Protein AF-A0A317VK35-F1 (afdb_monomer_lite)

pLDDT: mean 78.0, std 14.58, range [47.41, 94.94]

InterPro domains:
  IPR008253 Marvel domain [PF01284] (1-88)

Sequence (114 aa):
MLFVACWTAFIATPYLALAPVFFPQFAHRIVIPAVEVITMIFWFAGFIALAVFLPPTEACHWSRCSALQAAVVFGAFEWVLFLVTSVFAVLGISRTRSSSSTKPTHNDHTHVGV

Secondary structure (DSSP, 8-state):
-HHHHHHIIIIIHHHHHHHHHH-TTTIIIIIHHHHHHHHHHHHHHHHHHHHHTPPPGGG--SHHHHHHHHHHHHHHHHHHHHHHHHHHHHHHHHHHHHHHTT------------

Radius of gyration: 22.68 Å; chains: 1; bounding box: 63×23×73 Å

Organism: Aspergillus eucalypticola (strain CBS 122712 / IBT 29274) (NCBI:txid1448314)

Foldseek 3Di:
DVVLVCCCPVPVVVLLVCLVVPDVDPSLQPVNLVSLVVSLVCLVVVLVVLVVVQDDPVVQPDPVNVVSVVVSVVSVVVSVVSVVVSVVSVVVNVVVVVVVVPDDPPPPPDDDDD

Structure (mmCIF, N/CA/C/O backbone):
data_AF-A0A317VK35-F1
#
_entry.id   AF-A0A317VK35-F1
#
loop_
_atom_site.group_PDB
_atom_site.id
_atom_site.type_symbol
_atom_site.label_atom_id
_atom_site.label_alt_id
_atom_site.label_comp_id
_atom_site.label_asym_id
_atom_site.label_entity_id
_atom_site.label_seq_id
_atom_site.pdbx_PDB_ins_code
_atom_site.Cartn_x
_atom_site.Cartn_y
_atom_site.Cartn_z
_atom_site.occupancy
_atom_site.B_iso_or_equiv
_atom_site.auth_seq_id
_atom_site.auth_comp_id
_atom_site.auth_asym_id
_atom_site.auth_atom_id
_atom_site.pdbx_PDB_model_num
ATOM 1 N N . MET A 1 1 ? 5.606 4.430 -8.171 1.00 80.12 1 MET A N 1
ATOM 2 C CA . MET A 1 1 ? 5.132 4.292 -6.777 1.00 80.12 1 MET A CA 1
ATOM 3 C C . MET A 1 1 ? 5.445 5.482 -5.878 1.00 80.12 1 MET A C 1
ATOM 5 O O . MET A 1 1 ? 4.965 5.472 -4.760 1.00 80.12 1 MET A O 1
ATOM 9 N N . LEU A 1 2 ? 6.177 6.520 -6.317 1.00 87.88 2 LEU A N 1
ATOM 10 C CA . LEU A 1 2 ? 6.575 7.615 -5.415 1.00 87.88 2 LEU A CA 1
ATOM 11 C C . LEU A 1 2 ? 5.404 8.288 -4.694 1.00 87.88 2 LEU A C 1
ATOM 13 O O . LEU A 1 2 ? 5.456 8.434 -3.482 1.00 87.88 2 LEU A O 1
ATOM 17 N N . PHE A 1 3 ? 4.330 8.631 -5.411 1.00 89.38 3 PHE A N 1
ATOM 18 C CA . PHE A 1 3 ? 3.133 9.195 -4.783 1.00 89.38 3 PHE A CA 1
ATOM 19 C C . PHE A 1 3 ? 2.560 8.272 -3.696 1.00 89.38 3 PHE A C 1
ATOM 21 O O . PHE A 1 3 ? 2.326 8.718 -2.580 1.00 89.38 3 PHE A O 1
ATOM 28 N N . VAL A 1 4 ? 2.397 6.980 -4.001 1.00 90.31 4 VAL A N 1
ATOM 29 C CA . VAL A 1 4 ? 1.846 5.983 -3.069 1.00 90.31 4 VAL A CA 1
ATOM 30 C C . VAL A 1 4 ? 2.771 5.771 -1.867 1.00 90.31 4 VAL A C 1
ATOM 32 O O . VAL A 1 4 ? 2.303 5.682 -0.734 1.00 90.31 4 VAL A O 1
ATOM 35 N N . ALA A 1 5 ? 4.086 5.762 -2.089 1.00 89.00 5 ALA A N 1
ATOM 36 C CA . ALA A 1 5 ? 5.084 5.658 -1.032 1.00 89.00 5 ALA A CA 1
ATOM 37 C C . ALA A 1 5 ? 5.060 6.890 -0.113 1.00 89.00 5 ALA A C 1
ATOM 39 O O . ALA A 1 5 ? 5.010 6.734 1.103 1.00 89.00 5 ALA A O 1
ATOM 40 N N . CYS A 1 6 ? 5.013 8.106 -0.670 1.00 92.81 6 CYS A N 1
ATOM 41 C CA . CYS A 1 6 ? 4.893 9.341 0.109 1.00 92.81 6 CYS A CA 1
ATOM 42 C C . CYS A 1 6 ? 3.564 9.406 0.870 1.00 92.81 6 CYS A C 1
ATOM 44 O O . CYS A 1 6 ? 3.557 9.736 2.052 1.00 92.81 6 CYS A O 1
ATOM 46 N N . TRP A 1 7 ? 2.451 9.049 0.225 1.00 91.56 7 TRP A N 1
ATOM 47 C CA . TRP A 1 7 ? 1.150 8.921 0.880 1.00 91.56 7 TRP A CA 1
ATOM 48 C C . TRP A 1 7 ? 1.233 7.967 2.073 1.00 91.56 7 TRP A C 1
ATOM 50 O O . TRP A 1 7 ? 0.817 8.304 3.178 1.00 91.56 7 TRP A O 1
ATOM 60 N N . THR A 1 8 ? 1.829 6.792 1.874 1.00 89.50 8 THR A N 1
ATOM 61 C CA . THR A 1 8 ? 1.939 5.790 2.934 1.00 89.50 8 THR A CA 1
ATOM 62 C C . THR A 1 8 ? 2.828 6.296 4.072 1.00 89.50 8 THR A C 1
ATOM 64 O O . THR A 1 8 ? 2.412 6.264 5.223 1.00 89.50 8 THR A O 1
ATOM 67 N N . ALA A 1 9 ? 4.008 6.838 3.765 1.00 89.06 9 ALA A N 1
ATOM 68 C CA . ALA A 1 9 ? 4.984 7.277 4.762 1.00 89.06 9 ALA A CA 1
ATOM 69 C C . ALA A 1 9 ? 4.532 8.498 5.579 1.00 89.06 9 ALA A C 1
ATOM 71 O O . ALA A 1 9 ? 4.708 8.516 6.795 1.00 89.06 9 ALA A O 1
ATOM 72 N N . PHE A 1 10 ? 3.956 9.512 4.927 1.00 88.75 10 PHE A N 1
ATOM 73 C CA . PHE A 1 10 ? 3.637 10.795 5.564 1.00 88.75 10 PHE A CA 1
ATOM 74 C C . PHE A 1 10 ? 2.184 10.930 6.004 1.00 88.75 10 PHE A C 1
ATOM 76 O O . PHE A 1 10 ? 1.888 11.794 6.824 1.00 88.75 10 PHE A O 1
ATOM 83 N N . ILE A 1 11 ? 1.274 10.122 5.458 1.00 87.50 11 ILE A N 1
ATOM 84 C CA . ILE A 1 11 ? -0.150 10.193 5.788 1.00 87.50 11 ILE A CA 1
ATOM 85 C C . ILE A 1 11 ? -0.559 8.889 6.463 1.00 87.50 11 ILE A C 1
ATOM 87 O O . ILE A 1 11 ? -0.849 8.904 7.656 1.00 87.50 11 ILE A O 1
ATOM 91 N N . ALA A 1 12 ? -0.515 7.750 5.770 1.00 87.38 12 ALA A N 1
ATOM 92 C CA . ALA A 1 12 ? -1.040 6.502 6.330 1.00 87.38 12 ALA A CA 1
ATOM 93 C C . ALA A 1 12 ? -0.347 6.110 7.651 1.00 87.38 12 ALA A C 1
ATOM 95 O O . ALA A 1 12 ? -1.027 5.934 8.661 1.00 87.38 12 ALA A O 1
ATOM 96 N N . THR A 1 13 ? 0.987 6.045 7.681 1.00 86.00 13 THR A N 1
ATOM 97 C CA . THR A 1 13 ? 1.772 5.638 8.859 1.00 86.00 13 THR A CA 1
ATOM 98 C C . THR A 1 13 ? 1.528 6.516 10.092 1.00 86.00 13 THR A C 1
ATOM 100 O O . THR A 1 13 ? 1.214 5.955 11.143 1.00 86.00 13 THR A O 1
ATOM 103 N N . PRO A 1 14 ? 1.620 7.863 10.034 1.00 84.38 14 PRO A N 1
ATOM 104 C CA . PRO A 1 14 ? 1.310 8.682 11.202 1.00 84.38 14 PRO A CA 1
ATOM 105 C C . PRO A 1 14 ? -0.163 8.585 11.607 1.00 84.38 14 PRO A C 1
ATOM 107 O O . PRO A 1 14 ? -0.437 8.558 12.803 1.00 84.38 14 PRO A O 1
ATOM 110 N N . TYR A 1 15 ? -1.110 8.450 10.671 1.00 77.81 15 TYR A N 1
ATOM 111 C CA . TYR A 1 15 ? -2.515 8.212 11.032 1.00 77.81 15 TYR A CA 1
ATOM 112 C C . TYR A 1 15 ? -2.700 6.888 11.786 1.00 77.81 15 TYR A C 1
ATOM 114 O O . TYR A 1 15 ? -3.375 6.863 12.815 1.00 77.81 15 TYR A O 1
ATOM 122 N N . LEU A 1 16 ? -2.062 5.811 11.325 1.00 77.81 16 LEU A N 1
ATOM 123 C CA . LEU A 1 16 ? -2.068 4.498 11.979 1.00 77.81 16 LEU A CA 1
ATOM 124 C C . LEU A 1 16 ? -1.383 4.529 13.356 1.00 77.81 16 LEU A C 1
ATOM 126 O O . LEU A 1 16 ? -1.851 3.862 14.275 1.00 77.81 16 LEU A O 1
ATOM 130 N N . ALA A 1 17 ? -0.323 5.325 13.526 1.00 78.56 17 ALA A N 1
ATOM 131 C CA . ALA A 1 17 ? 0.396 5.467 14.795 1.00 78.56 17 ALA A CA 1
ATOM 132 C C . ALA A 1 17 ? -0.337 6.357 15.816 1.00 78.56 17 ALA A C 1
ATOM 134 O O . ALA A 1 17 ? -0.348 6.050 17.007 1.00 78.56 17 ALA A O 1
ATOM 135 N N . LEU A 1 18 ? -0.967 7.449 15.371 1.00 70.56 18 LEU A N 1
ATOM 136 C CA . LEU A 1 18 ? -1.688 8.378 16.250 1.00 70.56 18 LEU A CA 1
ATOM 137 C C . LEU A 1 18 ? -3.082 7.862 16.634 1.00 70.56 18 LEU A C 1
ATOM 139 O O . LEU A 1 18 ? -3.563 8.175 17.726 1.00 70.56 18 LEU A O 1
ATOM 143 N N . ALA A 1 19 ? -3.732 7.067 15.777 1.00 68.56 19 ALA A N 1
ATOM 144 C CA . ALA A 1 19 ? -5.068 6.525 16.029 1.00 68.56 19 ALA A CA 1
ATOM 145 C C . ALA A 1 19 ? -5.214 5.756 17.364 1.00 68.56 19 ALA A C 1
ATOM 147 O O . ALA A 1 19 ? -6.178 6.040 18.083 1.00 68.56 19 ALA A O 1
ATOM 148 N N . PRO A 1 20 ? -4.306 4.834 17.754 1.00 63.09 20 PRO A N 1
ATOM 149 C CA . PRO A 1 20 ? -4.394 4.157 19.050 1.00 63.09 20 PRO A CA 1
ATOM 150 C C . PRO A 1 20 ? -4.056 5.068 20.240 1.00 63.09 20 PRO A C 1
ATOM 152 O O . PRO A 1 20 ? -4.518 4.802 21.346 1.00 63.09 20 PRO A O 1
ATOM 155 N N . VAL A 1 21 ? -3.279 6.138 20.030 1.00 67.38 21 VAL A N 1
ATOM 156 C CA . VAL A 1 21 ? -2.797 7.021 21.107 1.00 67.38 21 VAL A CA 1
ATOM 157 C C . VAL A 1 21 ? -3.849 8.051 21.518 1.00 67.38 21 VAL A C 1
ATOM 159 O O . VAL A 1 21 ? -4.008 8.320 22.705 1.00 67.38 21 VAL A O 1
ATOM 162 N N . PHE A 1 22 ? -4.578 8.627 20.559 1.00 60.50 22 PHE A N 1
ATOM 163 C CA . PHE A 1 22 ? -5.458 9.765 20.840 1.00 60.50 22 PHE A CA 1
ATOM 164 C C . PHE A 1 22 ? -6.917 9.387 21.131 1.00 60.50 22 PHE A C 1
ATOM 166 O O . PHE A 1 22 ? -7.524 9.998 22.006 1.00 60.50 22 PHE A O 1
ATOM 173 N N . PHE A 1 23 ? -7.509 8.404 20.435 1.00 55.59 23 PHE A N 1
ATOM 174 C CA . PHE A 1 23 ? -8.952 8.126 20.557 1.00 55.59 23 PHE A CA 1
ATOM 175 C C . PHE A 1 23 ? -9.311 6.642 20.341 1.00 55.59 23 PHE A C 1
ATOM 177 O O . PHE A 1 23 ? -9.823 6.277 19.278 1.00 55.59 23 PHE A O 1
ATOM 184 N N . PRO A 1 24 ? -9.160 5.774 21.358 1.00 59.88 24 PRO A N 1
ATOM 185 C CA . PRO A 1 24 ? -9.366 4.325 21.221 1.00 59.88 24 PRO A CA 1
ATOM 186 C C . PRO A 1 24 ? -10.809 3.906 20.878 1.00 59.88 24 PRO A C 1
ATOM 188 O O . PRO A 1 24 ? -11.040 2.794 20.418 1.00 59.88 24 PRO A O 1
ATOM 191 N N . GLN A 1 25 ? -11.795 4.782 21.084 1.00 57.50 25 GLN A N 1
ATOM 192 C CA . GLN A 1 25 ? -13.222 4.435 21.058 1.00 57.50 25 GLN A CA 1
ATOM 193 C C . GLN A 1 25 ? -13.954 4.790 19.747 1.00 57.50 25 GLN A C 1
ATOM 195 O O . GLN A 1 25 ? -14.856 4.056 19.346 1.00 57.50 25 GLN A O 1
ATOM 200 N N . PHE A 1 26 ? -13.531 5.836 19.024 1.00 51.84 26 PHE A N 1
ATOM 201 C CA . PHE A 1 26 ? -14.101 6.199 17.712 1.00 51.84 26 PHE A CA 1
ATOM 202 C C . PHE A 1 26 ? -13.151 5.923 16.538 1.00 51.84 26 PHE A C 1
ATOM 204 O O . PHE A 1 26 ? -13.609 5.536 15.461 1.00 51.84 26 PHE A O 1
ATOM 211 N N . ALA A 1 27 ? -11.832 6.048 16.735 1.00 53.81 27 ALA A N 1
ATOM 212 C CA . ALA A 1 27 ? -10.860 5.865 15.655 1.00 53.81 27 ALA A CA 1
ATOM 213 C C . ALA A 1 27 ? -10.796 4.408 15.166 1.00 53.81 27 ALA A C 1
ATOM 215 O O . ALA A 1 27 ? -10.665 4.162 13.967 1.00 53.81 27 ALA A O 1
ATOM 216 N N . HIS A 1 28 ? -10.975 3.442 16.073 1.00 57.72 28 HIS A N 1
ATOM 217 C CA . HIS A 1 28 ? -10.845 2.013 15.776 1.00 57.72 28 HIS A CA 1
ATOM 218 C C . HIS A 1 28 ? -11.912 1.455 14.826 1.00 57.72 28 HIS A C 1
ATOM 220 O O . HIS A 1 28 ? -11.688 0.432 14.186 1.00 57.72 28 HIS A O 1
ATOM 226 N N . ARG A 1 29 ? -13.080 2.102 14.723 1.00 60.41 29 ARG A N 1
ATOM 227 C CA . ARG A 1 29 ? -14.241 1.497 14.054 1.00 60.41 29 ARG A CA 1
ATOM 228 C C . ARG A 1 29 ? -14.419 1.908 12.593 1.00 60.41 29 ARG A C 1
ATOM 230 O O . ARG A 1 29 ? -15.041 1.158 11.852 1.00 60.41 29 ARG A O 1
ATOM 237 N N . ILE A 1 30 ? -13.927 3.085 12.190 1.00 65.31 30 ILE A N 1
ATOM 238 C CA . ILE A 1 30 ? -14.196 3.645 10.848 1.00 65.31 30 ILE A CA 1
ATOM 239 C C . ILE A 1 30 ? -12.944 4.245 10.202 1.00 65.31 30 ILE A C 1
ATOM 241 O O . ILE A 1 30 ? -12.672 3.969 9.039 1.00 65.31 30 ILE A O 1
ATOM 245 N N . VAL A 1 31 ? -12.168 5.049 10.933 1.00 70.00 31 VAL A N 1
ATOM 246 C CA . VAL A 1 31 ? -11.072 5.828 10.330 1.00 70.00 31 VAL A CA 1
ATOM 247 C C . VAL A 1 31 ? -9.889 4.942 9.947 1.00 70.00 31 VAL A C 1
ATOM 249 O O . VAL A 1 31 ? -9.392 5.042 8.829 1.00 70.00 31 VAL A O 1
ATOM 252 N N . ILE A 1 32 ? -9.482 4.042 10.846 1.00 75.81 32 ILE A N 1
ATOM 253 C CA . ILE A 1 32 ? -8.391 3.092 10.596 1.00 75.81 32 ILE A CA 1
ATOM 254 C C . ILE A 1 32 ? -8.679 2.215 9.366 1.00 75.81 32 ILE A C 1
ATOM 256 O O . ILE A 1 32 ? -7.914 2.312 8.408 1.00 75.81 32 ILE A O 1
ATOM 260 N N . PRO A 1 33 ? -9.799 1.461 9.298 1.00 78.69 33 PRO A N 1
ATOM 261 C CA . PRO A 1 33 ? -10.063 0.603 8.143 1.00 78.69 33 PRO A CA 1
ATOM 262 C C . PRO A 1 33 ? -10.245 1.388 6.837 1.00 78.69 33 PRO A C 1
ATOM 264 O O . PRO A 1 33 ? -9.899 0.880 5.776 1.00 78.69 33 PRO A O 1
ATOM 267 N N . ALA A 1 34 ? -10.749 2.628 6.878 1.00 81.69 34 ALA A N 1
ATOM 268 C CA . ALA A 1 34 ? -10.884 3.446 5.673 1.00 81.69 34 ALA A CA 1
ATOM 269 C C . ALA A 1 34 ? -9.519 3.824 5.071 1.00 81.69 34 ALA A C 1
ATOM 271 O O . ALA A 1 34 ? -9.306 3.637 3.872 1.00 81.69 34 ALA A O 1
ATOM 272 N N . VAL A 1 35 ? -8.585 4.321 5.891 1.00 85.38 35 VAL A N 1
ATOM 273 C CA . VAL A 1 35 ? -7.222 4.664 5.439 1.00 85.38 35 VAL A CA 1
ATOM 274 C C . VAL A 1 35 ? -6.493 3.422 4.932 1.00 85.38 35 VAL A C 1
ATOM 276 O O . VAL A 1 35 ? -5.776 3.486 3.932 1.00 85.38 35 VAL A O 1
ATOM 279 N N . GLU A 1 36 ? -6.718 2.284 5.578 1.00 86.94 36 GLU A N 1
ATOM 280 C CA . GLU A 1 36 ? -6.137 1.003 5.194 1.00 86.94 36 GLU A CA 1
ATOM 281 C C . GLU A 1 36 ? -6.617 0.515 3.829 1.00 86.94 36 GLU A C 1
ATOM 283 O O . GLU A 1 36 ? -5.794 0.206 2.969 1.00 86.94 36 GLU A O 1
ATOM 288 N N . VAL A 1 37 ? -7.930 0.539 3.586 1.00 87.44 37 VAL A N 1
ATOM 289 C CA . VAL A 1 37 ? -8.522 0.132 2.303 1.00 87.44 37 VAL A CA 1
ATOM 290 C C . VAL A 1 37 ? -8.095 1.070 1.173 1.00 87.44 37 VAL A C 1
ATOM 292 O O . VAL A 1 37 ? -7.769 0.605 0.082 1.00 87.44 37 VAL A O 1
ATOM 295 N N . ILE A 1 38 ? -8.030 2.384 1.416 1.00 90.44 38 ILE A N 1
ATOM 296 C CA . ILE A 1 38 ? -7.525 3.345 0.420 1.00 90.44 38 ILE A CA 1
ATOM 297 C C . ILE A 1 38 ? -6.067 3.031 0.072 1.00 90.44 38 ILE A C 1
ATOM 299 O O . ILE A 1 38 ? -5.705 2.965 -1.104 1.00 90.44 38 ILE A O 1
ATOM 303 N N . THR A 1 39 ? -5.240 2.796 1.092 1.00 91.62 39 THR A N 1
ATOM 304 C CA . THR A 1 39 ? -3.817 2.494 0.908 1.00 91.62 39 THR A CA 1
ATOM 305 C C . THR A 1 39 ? -3.638 1.161 0.178 1.00 91.62 39 THR A C 1
ATOM 307 O O . THR A 1 39 ? -2.858 1.086 -0.770 1.00 91.62 39 THR A O 1
ATOM 310 N N . MET A 1 40 ? -4.440 0.146 0.514 1.00 91.00 40 MET A N 1
ATOM 311 C CA . MET A 1 40 ? -4.510 -1.128 -0.202 1.00 91.00 40 MET A CA 1
ATOM 312 C C . MET A 1 40 ? -4.839 -0.920 -1.692 1.00 91.00 40 MET A C 1
ATOM 314 O O . MET A 1 40 ? -4.125 -1.432 -2.552 1.00 91.00 40 MET A O 1
ATOM 318 N N . ILE A 1 41 ? -5.867 -0.140 -2.034 1.00 92.50 41 ILE A N 1
ATOM 319 C CA . ILE A 1 41 ? -6.246 0.107 -3.438 1.00 92.50 41 ILE A CA 1
ATOM 320 C C . ILE A 1 41 ? -5.136 0.851 -4.196 1.00 92.50 41 ILE A C 1
ATOM 322 O O . ILE A 1 41 ? -4.841 0.508 -5.342 1.00 92.50 41 ILE A O 1
ATOM 326 N N . PHE A 1 42 ? -4.492 1.838 -3.569 1.00 91.12 42 PHE A N 1
ATOM 327 C CA . PHE A 1 42 ? -3.403 2.595 -4.193 1.00 91.12 42 PHE A CA 1
ATOM 328 C C . PHE A 1 42 ? -2.180 1.732 -4.492 1.00 91.12 42 PHE A C 1
ATOM 330 O O . PHE A 1 42 ? -1.624 1.833 -5.588 1.00 91.12 42 PHE A O 1
ATOM 337 N N . TRP A 1 43 ? -1.783 0.862 -3.561 1.00 93.31 43 TRP A N 1
ATOM 338 C CA . TRP A 1 43 ? -0.704 -0.090 -3.815 1.00 93.31 43 TRP A CA 1
ATOM 339 C C . TRP A 1 43 ? -1.078 -1.071 -4.926 1.00 93.31 43 TRP A C 1
ATOM 341 O O . TRP A 1 43 ? -0.279 -1.248 -5.844 1.00 93.31 43 TRP A O 1
ATOM 351 N N . PHE A 1 44 ? -2.305 -1.609 -4.910 1.00 92.50 44 PHE A N 1
ATOM 352 C CA . PHE A 1 44 ? -2.802 -2.527 -5.941 1.00 92.50 44 PHE A CA 1
ATOM 353 C C . PHE A 1 44 ? -2.731 -1.928 -7.344 1.00 92.50 44 PHE A C 1
ATOM 355 O O . PHE A 1 44 ? -2.086 -2.472 -8.238 1.00 92.50 44 PHE A O 1
ATOM 362 N N . ALA A 1 45 ? -3.366 -0.769 -7.531 1.00 93.69 45 ALA A N 1
ATOM 363 C CA . ALA A 1 45 ? -3.376 -0.080 -8.814 1.00 93.69 45 ALA A CA 1
ATOM 364 C C . ALA A 1 45 ? -1.955 0.299 -9.248 1.00 93.69 45 ALA A C 1
ATOM 366 O O . ALA A 1 45 ? -1.610 0.209 -10.425 1.00 93.69 45 ALA A O 1
ATOM 367 N N . GLY A 1 46 ? -1.121 0.685 -8.283 1.00 90.75 46 GLY A N 1
ATOM 368 C CA . GLY A 1 46 ? 0.259 1.044 -8.509 1.00 90.75 46 GLY A CA 1
ATOM 369 C C . GLY A 1 46 ? 1.080 -0.091 -9.121 1.00 90.75 46 GLY A C 1
ATOM 370 O O . GLY A 1 46 ? 1.558 0.042 -10.254 1.00 90.75 46 GLY A O 1
ATOM 371 N N . PHE A 1 47 ? 1.302 -1.180 -8.382 1.00 91.31 47 PHE A N 1
ATOM 372 C CA . PHE A 1 47 ? 2.219 -2.226 -8.848 1.00 91.31 47 PHE A CA 1
ATOM 373 C C . PHE A 1 47 ? 1.708 -2.891 -10.134 1.00 91.31 47 PHE A C 1
ATOM 375 O O . PHE A 1 47 ? 2.518 -3.210 -11.000 1.00 91.31 47 PHE A O 1
ATOM 382 N N . ILE A 1 48 ? 0.385 -3.014 -10.314 1.00 93.69 48 ILE A N 1
ATOM 383 C CA . ILE A 1 48 ? -0.216 -3.532 -11.551 1.00 93.69 48 ILE A CA 1
ATOM 384 C C . ILE A 1 48 ? 0.066 -2.601 -12.733 1.00 93.69 48 ILE A C 1
ATOM 386 O O . ILE A 1 48 ? 0.477 -3.077 -13.790 1.00 93.69 48 ILE A O 1
ATOM 390 N N . ALA A 1 49 ? -0.082 -1.283 -12.561 1.00 92.69 49 ALA A N 1
ATOM 391 C CA . ALA A 1 49 ? 0.246 -0.331 -13.619 1.00 92.69 49 ALA A CA 1
ATOM 392 C C . ALA A 1 49 ? 1.716 -0.457 -14.046 1.00 92.69 49 ALA A C 1
ATOM 394 O O . ALA A 1 49 ? 1.997 -0.480 -15.239 1.00 92.69 49 ALA A O 1
ATOM 395 N N . LEU A 1 50 ? 2.651 -0.604 -13.099 1.00 88.50 50 LEU A N 1
ATOM 396 C CA . LEU A 1 50 ? 4.066 -0.830 -13.426 1.00 88.50 50 LEU A CA 1
ATOM 397 C C . LEU A 1 50 ? 4.325 -2.199 -14.065 1.00 88.50 50 LEU A C 1
ATOM 399 O O . LEU A 1 50 ? 5.150 -2.285 -14.970 1.00 88.50 50 LEU A O 1
ATOM 403 N N . ALA A 1 51 ? 3.626 -3.244 -13.622 1.00 88.75 51 ALA A N 1
ATOM 404 C CA . ALA A 1 51 ? 3.782 -4.593 -14.153 1.00 88.75 51 ALA A CA 1
ATOM 405 C C . ALA A 1 51 ? 3.396 -4.676 -15.639 1.00 88.75 51 ALA A C 1
ATOM 407 O O . ALA A 1 51 ? 4.082 -5.347 -16.403 1.00 88.75 51 ALA A O 1
ATOM 408 N N . VAL A 1 52 ? 2.357 -3.950 -16.070 1.00 90.50 52 VAL A N 1
ATOM 409 C CA . VAL A 1 52 ? 1.931 -3.910 -17.484 1.00 90.50 52 VAL A CA 1
ATOM 410 C C . VAL A 1 52 ? 2.976 -3.244 -18.386 1.00 90.50 52 VAL A C 1
ATOM 412 O O . VAL A 1 52 ? 3.106 -3.611 -19.551 1.00 90.50 52 VAL A O 1
ATOM 415 N N . PHE A 1 53 ? 3.744 -2.286 -17.860 1.00 85.00 53 PHE A N 1
ATOM 416 C CA . PHE A 1 53 ? 4.820 -1.627 -18.606 1.00 85.00 53 PHE A CA 1
ATOM 417 C C . PHE A 1 53 ? 6.156 -2.379 -18.554 1.00 85.00 53 PHE A C 1
ATOM 419 O O . PHE A 1 53 ? 7.117 -1.942 -19.193 1.00 85.00 53 PHE A O 1
ATOM 426 N N . LEU A 1 54 ? 6.252 -3.475 -17.797 1.00 84.25 54 LEU A N 1
ATOM 427 C CA . LEU A 1 54 ? 7.507 -4.192 -17.629 1.00 84.25 54 LEU A CA 1
ATOM 428 C C . LEU A 1 54 ? 7.768 -5.104 -18.844 1.00 84.25 54 LEU A C 1
ATOM 430 O O . LEU A 1 54 ? 6.949 -5.974 -19.144 1.00 84.25 54 LEU A O 1
ATOM 434 N N . PRO A 1 55 ? 8.897 -4.933 -19.556 1.00 80.44 55 PRO A N 1
ATOM 435 C CA . PRO A 1 55 ? 9.274 -5.845 -20.627 1.00 80.44 55 PRO A CA 1
ATOM 436 C C . PRO A 1 55 ? 9.640 -7.229 -20.060 1.00 80.44 55 PRO A C 1
ATOM 438 O O . PRO A 1 55 ? 10.008 -7.338 -18.887 1.00 80.44 55 PRO A O 1
ATOM 441 N N . PRO A 1 56 ? 9.567 -8.293 -20.880 1.00 78.25 56 PRO A N 1
ATOM 442 C CA . PRO A 1 56 ? 9.928 -9.643 -20.456 1.00 78.25 56 PRO A CA 1
ATOM 443 C C . PRO A 1 56 ? 11.359 -9.704 -19.900 1.00 78.25 56 PRO A C 1
ATOM 445 O O . PRO A 1 56 ? 12.250 -8.984 -20.361 1.00 78.25 56 PRO A O 1
ATOM 448 N N . THR A 1 57 ? 11.569 -10.592 -18.924 1.00 70.50 57 THR A N 1
ATOM 449 C CA . THR A 1 57 ? 12.820 -10.759 -18.158 1.00 70.50 57 THR A CA 1
ATOM 450 C C . THR A 1 57 ? 14.053 -10.906 -19.046 1.00 70.50 57 THR A C 1
ATOM 452 O O . THR A 1 57 ? 15.099 -10.338 -18.747 1.00 70.50 57 THR A O 1
ATOM 455 N N . GLU A 1 58 ? 13.898 -11.561 -20.194 1.00 73.38 58 GLU A N 1
ATOM 456 C CA . GLU A 1 58 ? 14.968 -11.819 -21.167 1.00 73.38 58 GLU A CA 1
ATOM 457 C C . GLU A 1 58 ? 15.534 -10.539 -21.813 1.00 73.38 58 GLU A C 1
ATOM 459 O O . GLU A 1 58 ? 16.693 -10.488 -22.222 1.00 73.38 58 GLU A O 1
ATOM 464 N N . ALA A 1 59 ? 14.732 -9.472 -21.888 1.00 71.19 59 ALA A N 1
ATOM 465 C CA . ALA A 1 59 ? 15.119 -8.188 -22.478 1.00 71.19 59 ALA A CA 1
ATOM 466 C C . ALA A 1 59 ? 15.574 -7.152 -21.425 1.00 71.19 59 ALA A C 1
ATOM 468 O O . ALA A 1 59 ? 15.972 -6.033 -21.762 1.00 71.19 59 ALA A O 1
ATOM 469 N N . CYS A 1 60 ? 15.534 -7.509 -20.141 1.00 75.12 60 CYS A N 1
ATOM 470 C CA . CYS A 1 60 ? 15.675 -6.599 -19.007 1.00 75.12 60 CYS A CA 1
ATOM 471 C C . CYS A 1 60 ? 17.126 -6.548 -18.483 1.00 75.12 60 CYS A C 1
ATOM 473 O O . CYS A 1 60 ? 17.415 -6.977 -17.373 1.00 75.12 60 CYS A O 1
ATOM 475 N N . HIS A 1 61 ? 18.058 -6.005 -19.276 1.00 77.62 61 HIS A N 1
ATOM 476 C CA . HIS A 1 61 ? 19.491 -5.939 -18.911 1.00 77.62 61 HIS A CA 1
ATOM 477 C C . HIS A 1 61 ? 19.948 -4.603 -18.292 1.00 77.62 61 HIS A C 1
ATOM 479 O O . HIS A 1 61 ? 21.099 -4.455 -17.887 1.00 77.62 61 HIS A O 1
ATOM 485 N N . TRP A 1 62 ? 19.067 -3.604 -18.215 1.00 78.00 62 TRP A N 1
ATOM 486 C CA . TRP A 1 62 ? 19.421 -2.255 -17.765 1.00 78.00 62 TRP A CA 1
ATOM 487 C C . TRP A 1 62 ? 18.964 -1.993 -16.328 1.00 78.00 62 TRP A C 1
ATOM 489 O O . TRP A 1 62 ? 17.852 -2.361 -15.957 1.00 78.00 62 TRP A O 1
ATOM 499 N N . SER A 1 63 ? 19.764 -1.242 -15.559 1.00 80.94 63 SER A N 1
ATOM 500 C CA . SER A 1 63 ? 19.494 -0.880 -14.149 1.00 80.94 63 SER A CA 1
ATOM 501 C C . SER A 1 63 ? 18.074 -0.339 -13.901 1.00 80.94 63 SER A C 1
ATOM 503 O O . SER A 1 63 ? 17.426 -0.688 -12.915 1.00 80.94 63 SER A O 1
ATOM 505 N N . ARG A 1 64 ? 17.530 0.445 -14.842 1.00 80.12 64 ARG A N 1
ATOM 506 C CA . ARG A 1 64 ? 16.155 0.970 -14.762 1.00 80.12 64 ARG A CA 1
ATOM 507 C C . ARG A 1 64 ? 15.094 -0.131 -14.730 1.00 80.12 64 ARG A C 1
ATOM 509 O O . ARG A 1 64 ? 14.104 0.004 -14.022 1.00 80.12 64 ARG A O 1
ATOM 516 N N . CYS A 1 65 ? 15.304 -1.210 -15.476 1.00 84.81 65 CYS A N 1
ATOM 517 C CA . CYS A 1 65 ? 14.365 -2.318 -15.554 1.00 84.81 65 CYS A CA 1
ATOM 518 C C . CYS A 1 65 ? 14.369 -3.139 -14.252 1.00 84.81 65 CYS A C 1
ATOM 520 O O . CYS A 1 65 ? 13.305 -3.387 -13.688 1.00 84.81 65 CYS A O 1
ATOM 522 N N . SER A 1 66 ? 15.551 -3.417 -13.686 1.00 85.25 66 SER A N 1
ATOM 523 C CA . SER A 1 66 ? 15.673 -4.046 -12.361 1.00 85.25 66 SER A CA 1
ATOM 524 C C . SER A 1 66 ? 15.052 -3.194 -11.249 1.00 85.25 66 SER A C 1
ATOM 526 O O . SER A 1 66 ? 14.408 -3.728 -10.349 1.00 85.25 66 SER A O 1
ATOM 528 N N . ALA A 1 67 ? 15.188 -1.865 -11.321 1.00 88.25 67 ALA A N 1
ATOM 529 C CA . ALA A 1 67 ? 14.556 -0.954 -10.368 1.00 88.25 67 ALA A CA 1
ATOM 530 C C . ALA A 1 67 ? 13.021 -0.978 -10.464 1.00 88.25 67 ALA A C 1
ATOM 532 O O . ALA A 1 67 ? 12.346 -0.998 -9.435 1.00 88.25 67 ALA A O 1
ATOM 533 N N . LEU A 1 68 ? 12.459 -1.011 -11.679 1.00 87.69 68 LEU A N 1
ATOM 534 C CA . LEU A 1 68 ? 11.013 -1.161 -11.873 1.00 87.69 68 LEU A CA 1
ATOM 535 C C . LEU A 1 68 ? 10.516 -2.516 -11.363 1.00 87.69 68 LEU A C 1
ATOM 537 O O . LEU A 1 68 ? 9.495 -2.560 -10.685 1.00 87.69 68 LEU A O 1
ATOM 541 N N . GLN A 1 69 ? 11.245 -3.598 -11.639 1.00 88.62 69 GLN A N 1
ATOM 542 C CA . GLN A 1 69 ? 10.905 -4.931 -11.147 1.00 88.62 69 GLN A CA 1
ATOM 543 C C . GLN A 1 69 ? 10.899 -4.970 -9.616 1.00 88.62 69 GLN A C 1
ATOM 545 O O . GLN A 1 69 ? 9.933 -5.436 -9.016 1.00 88.62 69 GLN A O 1
ATOM 550 N N . ALA A 1 70 ? 11.928 -4.412 -8.974 1.00 90.56 70 ALA A N 1
ATOM 551 C CA . ALA A 1 70 ? 11.965 -4.284 -7.522 1.00 90.56 70 ALA A CA 1
ATOM 552 C C . ALA A 1 70 ? 10.763 -3.479 -7.000 1.00 90.56 70 ALA A C 1
ATOM 554 O O . ALA A 1 70 ? 10.116 -3.903 -6.048 1.00 90.56 70 ALA A O 1
ATOM 555 N N . ALA A 1 71 ? 10.411 -2.371 -7.658 1.00 90.88 71 ALA A N 1
ATOM 556 C CA . ALA A 1 71 ? 9.274 -1.531 -7.278 1.00 90.88 71 ALA A CA 1
ATOM 557 C C . ALA A 1 71 ? 7.891 -2.181 -7.481 1.00 90.88 71 ALA A C 1
ATOM 559 O O . ALA A 1 71 ? 6.915 -1.652 -6.954 1.00 90.88 71 ALA A O 1
ATOM 560 N N . VAL A 1 72 ? 7.795 -3.256 -8.270 1.00 92.75 72 VAL A N 1
ATOM 561 C CA . VAL A 1 72 ? 6.585 -4.087 -8.402 1.00 92.75 72 VAL A CA 1
ATOM 562 C C . VAL A 1 72 ? 6.524 -5.146 -7.299 1.00 92.75 72 VAL A C 1
ATOM 564 O O . VAL A 1 72 ? 5.439 -5.470 -6.824 1.00 92.75 72 VAL A O 1
ATOM 567 N N . VAL A 1 73 ? 7.680 -5.691 -6.901 1.00 93.50 73 VAL A N 1
ATOM 568 C CA . VAL A 1 73 ? 7.800 -6.723 -5.858 1.00 93.50 73 VAL A CA 1
ATOM 569 C C . VAL A 1 73 ? 7.583 -6.139 -4.458 1.00 93.50 73 VAL A C 1
ATOM 571 O O . VAL A 1 73 ? 6.671 -6.569 -3.750 1.00 93.50 73 VAL A O 1
ATOM 574 N N . PHE A 1 74 ? 8.353 -5.114 -4.073 1.00 93.19 74 PHE A N 1
ATOM 575 C CA . PHE A 1 74 ? 7.872 -4.144 -3.080 1.00 93.19 74 PHE A CA 1
ATOM 576 C C . PHE A 1 74 ? 6.575 -3.558 -3.637 1.00 93.19 74 PHE A C 1
ATOM 578 O O . PHE A 1 74 ? 6.382 -3.554 -4.828 1.00 93.19 74 PHE A O 1
ATOM 585 N N . GLY A 1 75 ? 5.623 -3.066 -2.893 1.00 92.62 75 GLY A N 1
ATOM 586 C CA . GLY A 1 75 ? 4.317 -2.719 -3.444 1.00 92.62 75 GLY A CA 1
ATOM 587 C C . GLY A 1 75 ? 3.392 -3.919 -3.615 1.00 92.62 75 GLY A C 1
ATOM 588 O O . GLY A 1 75 ? 2.280 -3.833 -3.106 1.00 92.62 75 GLY A O 1
ATOM 589 N N . ALA A 1 76 ? 3.811 -5.050 -4.196 1.00 94.00 76 ALA A N 1
ATOM 590 C CA . ALA A 1 76 ? 3.047 -6.293 -4.040 1.00 94.00 76 ALA A CA 1
ATOM 591 C C . ALA A 1 76 ? 3.093 -6.780 -2.580 1.00 94.00 76 ALA A C 1
ATOM 593 O O . ALA A 1 76 ? 2.052 -7.101 -2.007 1.00 94.00 76 ALA A O 1
ATOM 594 N N . PHE A 1 77 ? 4.269 -6.763 -1.942 1.00 94.81 77 PHE A N 1
ATOM 595 C CA . PHE A 1 77 ? 4.397 -7.083 -0.515 1.00 94.81 77 PHE A CA 1
ATOM 596 C C . PHE A 1 77 ? 3.613 -6.114 0.376 1.00 94.81 77 PHE A C 1
ATOM 598 O O . PHE A 1 77 ? 2.861 -6.543 1.251 1.00 94.81 77 PHE A O 1
ATOM 605 N N . GLU A 1 78 ? 3.740 -4.815 0.133 1.00 92.69 78 GLU A N 1
ATOM 606 C CA . GLU A 1 78 ? 3.023 -3.783 0.878 1.00 92.69 78 GLU A CA 1
ATOM 607 C C . GLU A 1 78 ? 1.510 -3.904 0.673 1.00 92.69 78 GLU A C 1
ATOM 609 O O . GLU A 1 78 ? 0.755 -3.785 1.637 1.00 92.69 78 GLU A O 1
ATOM 614 N N . TRP A 1 79 ? 1.051 -4.226 -0.539 1.00 94.75 79 TRP A N 1
ATOM 615 C CA . TRP A 1 79 ? -0.355 -4.528 -0.796 1.00 94.75 79 TRP A CA 1
ATOM 616 C C . TRP A 1 79 ? -0.860 -5.696 0.059 1.00 94.75 79 TRP A C 1
ATOM 618 O O . TRP A 1 79 ? -1.915 -5.573 0.684 1.00 94.75 79 TRP A O 1
ATOM 628 N N . VAL A 1 80 ? -0.105 -6.801 0.133 1.00 94.94 80 VAL A N 1
ATOM 629 C CA . VAL A 1 80 ? -0.460 -7.949 0.986 1.00 94.94 80 VAL A CA 1
ATOM 630 C C . VAL A 1 80 ? -0.524 -7.531 2.452 1.00 94.94 80 VAL A C 1
ATOM 632 O O . VAL A 1 80 ? -1.466 -7.910 3.146 1.00 94.94 80 VAL A O 1
ATOM 635 N N . LEU A 1 81 ? 0.437 -6.731 2.919 1.00 91.75 81 LEU A N 1
ATOM 636 C CA . LEU A 1 81 ? 0.471 -6.245 4.297 1.00 91.75 81 LEU A CA 1
ATOM 637 C C . LEU A 1 81 ? -0.814 -5.477 4.630 1.00 91.75 81 LEU A C 1
ATOM 639 O O . LEU A 1 81 ? -1.501 -5.844 5.582 1.00 91.75 81 LEU A O 1
ATOM 643 N N . PHE A 1 82 ? -1.185 -4.494 3.805 1.00 89.19 82 PHE A N 1
ATOM 644 C CA . PHE A 1 82 ? -2.408 -3.709 4.003 1.00 89.19 82 PHE A CA 1
ATOM 645 C C . PHE A 1 82 ? -3.690 -4.528 3.829 1.00 89.19 82 PHE A C 1
ATOM 647 O O . PHE A 1 82 ? -4.687 -4.262 4.501 1.00 89.19 82 PHE A O 1
ATOM 654 N N . LEU A 1 83 ? -3.693 -5.532 2.951 1.00 92.50 83 LEU A N 1
ATOM 655 C CA . LEU A 1 83 ? -4.830 -6.435 2.787 1.00 92.50 83 LEU A CA 1
ATOM 656 C C . LEU A 1 83 ? -5.055 -7.275 4.048 1.00 92.50 83 LEU A C 1
ATOM 658 O O . LEU A 1 83 ? -6.182 -7.366 4.535 1.00 92.50 83 LEU A O 1
ATOM 662 N N . VAL A 1 84 ? -3.993 -7.869 4.591 1.00 91.88 84 VAL A N 1
ATOM 663 C CA . VAL A 1 84 ? -4.069 -8.711 5.791 1.00 91.88 84 VAL A CA 1
ATOM 664 C C . VAL A 1 84 ? -4.575 -7.902 6.979 1.00 91.88 84 VAL A C 1
ATOM 666 O O . VAL A 1 84 ? -5.508 -8.329 7.664 1.00 91.88 84 VAL A O 1
ATOM 669 N N . THR A 1 85 ? -4.011 -6.718 7.204 1.00 88.38 85 THR A N 1
ATOM 670 C CA . THR A 1 85 ? -4.440 -5.849 8.300 1.00 88.38 85 THR A CA 1
ATOM 671 C C . THR A 1 85 ? -5.898 -5.399 8.103 1.00 88.38 85 THR A C 1
ATOM 673 O O . THR A 1 85 ? -6.691 -5.487 9.047 1.00 88.38 85 THR A O 1
ATOM 676 N N . SER A 1 86 ? -6.307 -5.082 6.864 1.00 87.44 86 SER A N 1
ATOM 677 C CA . SER A 1 86 ? -7.682 -4.653 6.560 1.00 87.44 86 SER A CA 1
ATOM 678 C C . SER A 1 86 ? -8.689 -5.763 6.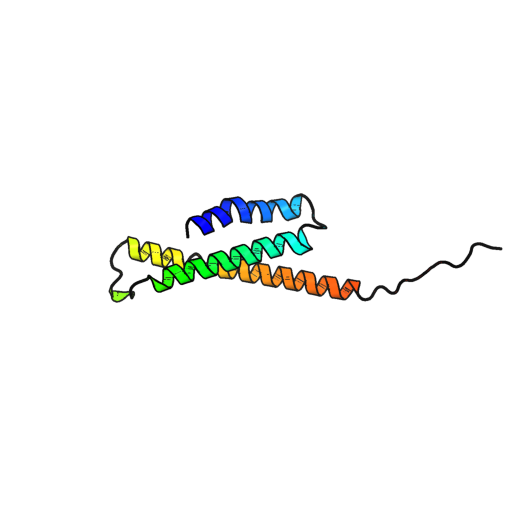854 1.00 87.44 86 SER A C 1
ATOM 680 O O . SER A 1 86 ? -9.751 -5.518 7.431 1.00 87.44 86 SER A O 1
ATOM 682 N N . VAL A 1 87 ? -8.352 -7.009 6.504 1.00 88.31 87 VAL A N 1
ATOM 683 C CA . VAL A 1 87 ? -9.178 -8.186 6.808 1.00 88.31 87 VAL A CA 1
ATOM 684 C C . VAL A 1 87 ? -9.345 -8.347 8.318 1.00 88.31 87 VAL A C 1
ATOM 686 O O . VAL A 1 87 ? -10.469 -8.530 8.791 1.00 88.31 87 VAL A O 1
ATOM 689 N N . PHE A 1 88 ? -8.266 -8.225 9.096 1.00 86.69 88 PHE A N 1
ATOM 690 C CA . PHE A 1 88 ? -8.356 -8.292 10.555 1.00 86.69 88 PHE A CA 1
ATOM 691 C C . PHE A 1 88 ? -9.202 -7.159 11.145 1.00 86.69 88 PHE A C 1
ATOM 693 O O . PHE A 1 88 ? -10.018 -7.422 12.034 1.00 86.69 88 PHE A O 1
ATOM 700 N N . ALA A 1 89 ? -9.081 -5.934 10.628 1.00 83.38 89 ALA A N 1
ATOM 701 C CA . ALA A 1 89 ? -9.891 -4.798 11.062 1.00 83.38 89 ALA A CA 1
ATOM 702 C C . ALA A 1 89 ? -11.393 -5.038 10.812 1.00 83.38 89 ALA A C 1
ATOM 704 O O . ALA A 1 89 ? -12.217 -4.877 11.719 1.00 83.38 89 ALA A O 1
ATOM 705 N N . VAL A 1 90 ? -11.759 -5.511 9.616 1.00 81.06 90 VAL A N 1
ATOM 706 C CA . VAL A 1 90 ? -13.154 -5.829 9.256 1.00 81.06 90 VAL A CA 1
ATOM 707 C C . VAL A 1 90 ? -13.705 -6.971 10.116 1.00 81.06 90 VAL A C 1
ATOM 709 O O . VAL A 1 90 ? -14.825 -6.883 10.637 1.00 81.06 90 VAL A O 1
ATOM 712 N N . LEU A 1 91 ? -12.915 -8.026 10.333 1.00 84.12 91 LEU A N 1
ATOM 713 C CA . LEU A 1 91 ? -13.300 -9.138 11.201 1.00 84.12 91 LEU A CA 1
ATOM 714 C C . LEU A 1 91 ? -13.498 -8.684 12.656 1.00 84.12 91 LEU A C 1
ATOM 716 O O . LEU A 1 91 ? -14.488 -9.074 13.280 1.00 84.12 91 LEU A O 1
ATOM 720 N N . GLY A 1 92 ? -12.631 -7.816 13.183 1.00 79.50 92 GLY A N 1
ATOM 721 C CA . GLY A 1 92 ? -12.776 -7.234 14.521 1.00 79.50 92 GLY A CA 1
ATOM 722 C C . GLY A 1 92 ? -14.086 -6.457 14.693 1.00 79.50 92 GLY A C 1
ATOM 723 O O . GLY A 1 92 ? -14.799 -6.631 15.689 1.00 79.50 92 GLY A O 1
ATOM 724 N N . ILE A 1 93 ? -14.470 -5.667 13.686 1.00 74.38 93 ILE A N 1
ATOM 725 C CA . ILE A 1 93 ? -15.732 -4.910 13.690 1.00 74.38 93 ILE A CA 1
ATOM 726 C C . ILE A 1 93 ? -16.943 -5.852 13.658 1.00 74.38 93 ILE A C 1
ATOM 728 O O . ILE A 1 93 ? -17.884 -5.663 14.437 1.00 74.38 93 ILE A O 1
ATOM 732 N N . SER A 1 94 ? -16.920 -6.880 12.803 1.00 74.81 94 SER A N 1
ATOM 733 C CA . SER A 1 94 ? -18.027 -7.843 12.680 1.00 74.81 94 SER A CA 1
ATOM 734 C C . SER A 1 94 ? -18.272 -8.632 13.975 1.00 74.81 94 SER A C 1
ATOM 736 O O . SER A 1 94 ? -19.418 -8.733 14.422 1.00 74.81 94 SER A O 1
ATOM 738 N N . ARG A 1 95 ? -17.205 -9.092 14.646 1.00 72.62 95 ARG A N 1
ATOM 739 C CA . ARG A 1 95 ? -17.289 -9.793 15.941 1.00 72.62 95 ARG A CA 1
ATOM 740 C C . ARG A 1 95 ? -17.847 -8.895 17.043 1.0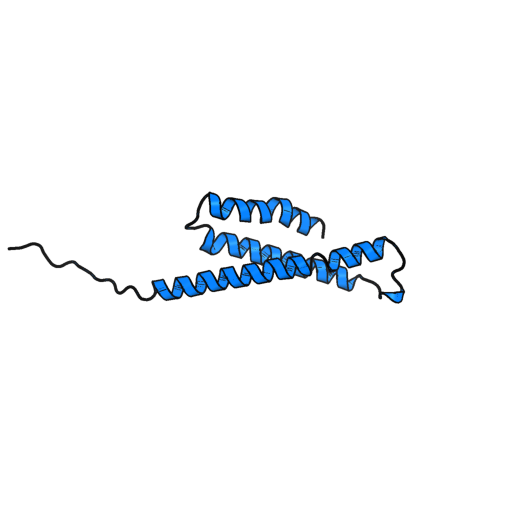0 72.62 95 ARG A C 1
ATOM 742 O O . ARG A 1 95 ? -18.729 -9.312 17.788 1.00 72.62 95 ARG A O 1
ATOM 749 N N . THR A 1 96 ? -17.406 -7.638 17.100 1.00 63.91 96 THR A N 1
ATOM 750 C CA . THR A 1 96 ? -17.894 -6.663 18.091 1.00 63.91 96 THR A CA 1
ATOM 751 C C . THR A 1 96 ? -19.385 -6.362 17.910 1.00 63.91 96 THR A C 1
ATOM 753 O O . THR A 1 96 ? -20.115 -6.201 18.888 1.00 63.91 96 THR A O 1
ATOM 756 N N . ARG A 1 97 ? -19.867 -6.318 16.660 1.00 58.97 97 ARG A N 1
ATOM 757 C CA . ARG A 1 97 ? -21.286 -6.084 16.350 1.00 58.97 97 ARG A CA 1
ATOM 758 C C . ARG A 1 97 ? -22.182 -7.236 16.820 1.00 58.97 97 ARG A C 1
ATOM 760 O O . ARG A 1 97 ? -23.279 -6.970 17.311 1.00 58.97 97 ARG A O 1
ATOM 767 N N . SER A 1 98 ? -21.698 -8.477 16.739 1.00 60.03 98 SER A N 1
ATOM 768 C CA . SER A 1 98 ? -22.434 -9.657 17.214 1.00 60.03 98 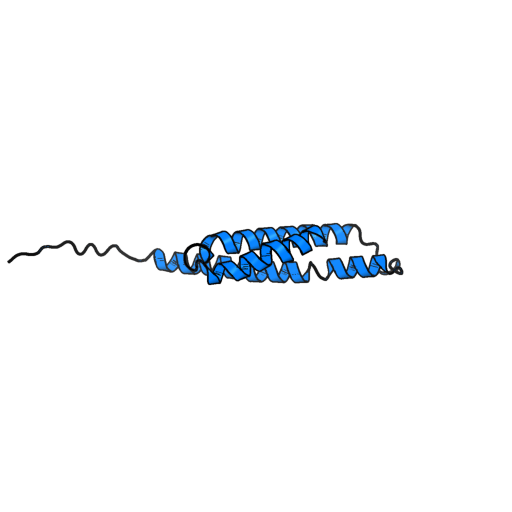SER A CA 1
ATOM 769 C C . SER A 1 98 ? -22.677 -9.630 18.728 1.00 60.03 98 SER A C 1
ATOM 771 O O . SER A 1 98 ? -23.752 -10.027 19.164 1.00 60.03 98 SER A O 1
ATOM 773 N N . SER A 1 99 ? -21.742 -9.106 19.531 1.00 56.22 99 SER A N 1
ATOM 774 C CA . SER A 1 99 ? -21.922 -9.003 20.992 1.00 56.22 99 SER A CA 1
ATOM 775 C C . SER A 1 99 ? -22.864 -7.873 21.423 1.00 56.22 99 SER A C 1
ATOM 777 O O . SER A 1 99 ? -23.494 -7.964 22.473 1.00 56.22 99 SER A O 1
ATOM 779 N N . SER A 1 100 ? -22.999 -6.806 20.628 1.00 55.00 100 SER A N 1
ATOM 780 C CA . SER A 1 100 ? -23.931 -5.705 20.927 1.00 55.00 100 SER A CA 1
ATOM 781 C C . SER A 1 100 ? -25.396 -6.006 20.588 1.00 55.00 100 SER A C 1
ATOM 783 O O . SER A 1 100 ? -26.274 -5.301 21.073 1.00 55.00 100 SER A O 1
ATOM 785 N N . SER A 1 101 ? -25.677 -7.039 19.785 1.00 54.12 101 SER A N 1
ATOM 786 C CA . SER A 1 101 ? -27.047 -7.383 19.370 1.00 54.12 101 SER A CA 1
ATOM 787 C C . SER A 1 101 ? -27.820 -8.221 20.400 1.00 54.12 101 SER A C 1
ATOM 789 O O . SER A 1 101 ? -28.986 -8.529 20.166 1.00 54.12 101 SER A O 1
ATOM 791 N N . THR A 1 102 ? -27.201 -8.568 21.535 1.00 50.00 102 THR A N 1
ATOM 792 C CA . THR A 1 102 ? -27.788 -9.462 22.551 1.00 50.00 102 THR A CA 1
ATOM 793 C C . THR A 1 102 ? -27.840 -8.834 23.945 1.00 50.00 102 THR A C 1
ATOM 795 O O . THR A 1 102 ? -27.851 -9.558 24.932 1.00 50.00 102 THR A O 1
ATOM 798 N N . LYS A 1 103 ? -27.880 -7.502 24.082 1.00 47.41 103 LYS A N 1
ATOM 799 C CA . LYS A 1 103 ? -28.342 -6.900 25.345 1.00 47.41 103 LYS A CA 1
ATOM 800 C C . LYS A 1 103 ? -29.858 -6.704 25.257 1.00 47.41 103 LYS A C 1
ATOM 802 O O . LY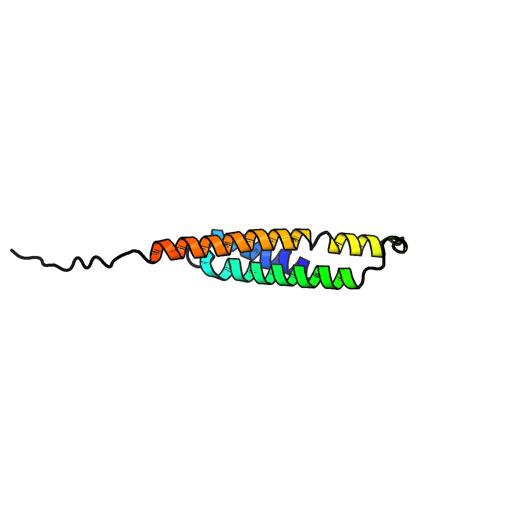S A 1 103 ? -30.280 -5.767 24.580 1.00 47.41 103 LYS A O 1
ATOM 807 N N . PRO A 1 104 ? -30.683 -7.547 25.911 1.00 48.78 104 PRO A N 1
ATOM 808 C CA . PRO A 1 104 ? -32.050 -7.159 26.185 1.00 48.78 104 PRO A CA 1
ATOM 809 C C . PRO A 1 104 ? -31.987 -5.961 27.129 1.00 48.78 104 PRO A C 1
ATOM 811 O O . PRO A 1 104 ? -31.252 -5.962 28.118 1.00 48.78 104 PRO A O 1
ATOM 814 N N . THR A 1 105 ? -32.747 -4.929 26.799 1.00 50.31 105 THR A N 1
ATOM 815 C CA . THR A 1 105 ? -33.088 -3.845 27.709 1.00 50.31 105 THR A CA 1
ATOM 816 C C . THR A 1 105 ? -33.738 -4.449 28.956 1.00 50.31 105 THR A C 1
ATOM 818 O O . THR A 1 105 ? -34.920 -4.781 28.935 1.00 50.31 105 THR A O 1
ATOM 821 N N . HIS A 1 106 ? -32.979 -4.625 30.040 1.00 51.91 106 HIS A N 1
ATOM 822 C CA . HIS A 1 106 ? -33.577 -4.817 31.358 1.00 51.91 106 HIS A CA 1
ATOM 823 C C . HIS A 1 106 ? -34.011 -3.434 31.847 1.00 51.91 106 HIS A C 1
ATOM 825 O O . HIS A 1 106 ? -33.225 -2.687 32.429 1.00 51.91 106 HIS A O 1
ATOM 831 N N . ASN A 1 107 ? -35.250 -3.070 31.509 1.00 56.09 107 ASN A N 1
ATOM 832 C CA . ASN A 1 107 ? -35.965 -1.975 32.148 1.00 56.09 107 ASN A CA 1
ATOM 833 C C . ASN A 1 107 ? -36.167 -2.350 33.620 1.00 56.09 107 ASN A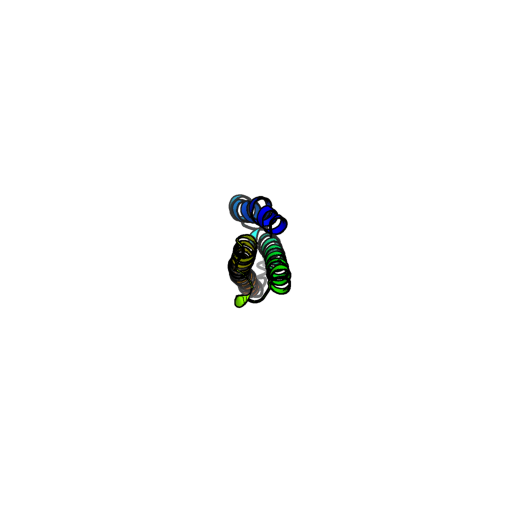 C 1
ATOM 835 O O . ASN A 1 107 ? -37.179 -2.954 33.961 1.00 56.09 107 ASN A O 1
ATOM 839 N N . ASP A 1 108 ? -35.226 -1.980 34.485 1.00 52.78 108 ASP A N 1
ATOM 840 C CA . ASP A 1 108 ? -35.459 -1.977 35.930 1.00 52.78 108 ASP A CA 1
ATOM 841 C C . ASP A 1 108 ? -36.069 -0.624 36.325 1.00 52.78 108 ASP A C 1
ATOM 84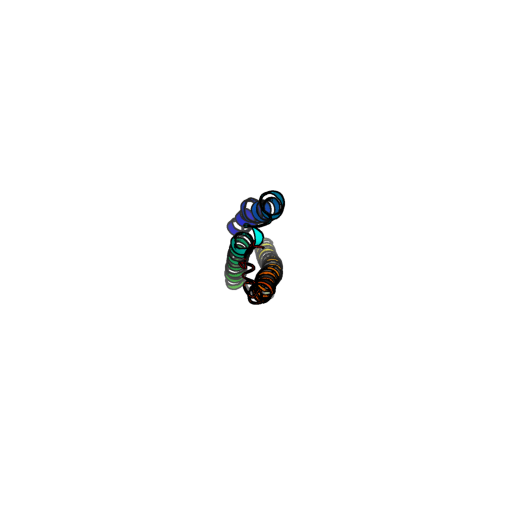3 O O . ASP A 1 108 ? -35.444 0.256 36.913 1.00 52.78 108 ASP A O 1
ATOM 847 N N . HIS A 1 109 ? -37.312 -0.430 35.887 1.00 53.38 109 HIS A N 1
ATOM 848 C CA . HIS A 1 109 ? -38.197 0.617 36.377 1.00 53.38 109 HIS A CA 1
ATOM 849 C C . HIS A 1 109 ? -39.390 -0.051 37.061 1.00 53.38 109 HIS A C 1
ATOM 851 O O . HIS A 1 109 ? -40.502 -0.011 36.546 1.00 53.38 109 HIS A O 1
ATOM 857 N N . THR A 1 110 ? -39.179 -0.640 38.240 1.00 51.50 110 THR A N 1
ATOM 858 C CA . THR A 1 110 ? -40.273 -0.878 39.190 1.00 51.50 110 THR A CA 1
ATOM 859 C C . THR A 1 110 ? -39.894 -0.453 40.606 1.00 51.50 110 THR A C 1
ATOM 861 O O . THR A 1 110 ? -39.354 -1.221 41.386 1.00 51.50 110 THR A O 1
ATOM 864 N N . HIS A 1 111 ? -40.215 0.814 40.882 1.00 51.06 111 HIS A N 1
ATOM 865 C CA . HIS A 1 111 ? -40.927 1.292 42.070 1.00 51.06 111 HIS A CA 1
ATOM 866 C C . HIS A 1 111 ? -40.324 1.055 43.471 1.00 51.06 111 HIS A C 1
ATOM 868 O O . HIS A 1 111 ? -40.455 0.008 44.090 1.00 51.06 111 HIS A O 1
ATOM 874 N N . VAL A 1 112 ? -39.806 2.163 44.010 1.00 61.91 112 VAL A N 1
ATOM 875 C CA . VAL A 1 112 ? -39.907 2.575 45.419 1.00 61.91 112 VAL A CA 1
ATOM 876 C C . VAL A 1 112 ? -41.358 2.515 45.943 1.00 61.91 112 VAL A C 1
ATOM 878 O O . VAL A 1 112 ? -42.278 2.964 45.258 1.00 61.91 112 VAL A O 1
ATOM 881 N N . GLY A 1 113 ? -41.526 2.037 47.183 1.00 60.16 113 GLY A N 1
ATOM 882 C CA . GLY A 1 113 ? -42.775 1.971 47.967 1.00 60.16 113 GLY A CA 1
ATOM 883 C C . GLY A 1 113 ? -43.082 0.518 48.352 1.00 60.16 113 GLY A C 1
ATOM 884 O O . GLY A 1 113 ? -43.267 -0.304 47.464 1.00 60.16 113 GLY A O 1
ATOM 885 N N . VAL A 1 114 ? -43.112 0.095 49.618 1.00 50.19 114 VAL A N 1
ATOM 886 C CA . VAL A 1 114 ? -43.558 0.724 50.876 1.00 50.19 114 VAL A CA 1
ATOM 887 C C . VAL A 1 114 ? -42.752 0.131 52.033 1.00 50.19 114 VAL A C 1
ATOM 889 O O . VAL A 1 114 ? -42.423 -1.072 51.938 1.00 50.19 114 VAL A O 1
#